Protein AF-A0A0F2L6Q3-F1 (afdb_monomer_lite)

Foldseek 3Di:
DAAWADDPPAPGDQKDAAQLADDIDGHQPQQDDPPVSSVQLVLLRVLLRVLRNLRDAADPPLQASSHDDRDNVSSVSHHSHHDPVSVVVSCVSVVVVVD

Sequence (99 aa):
IDDDGYVKGFNFVFGIANIGGSLALVFTERLRDSEKLYIERILKEVLHELGHTFGLDHCNDPKCVMHFSNTILDTDRKGPAFCPKCMTKLKNLTSHVHG

pLDDT: mean 94.35, std 10.08, range [38.97, 98.81]

Secondary structure (DSSP, 8-state):
--S-B--TTSS-BSEEE-TTSS-EEE--GGG-SSHHHHHHHHHHHHHHHHHHHTTPPP-S-TTSTTS--SSHHHHHHS-SSPPHHHHHHHHHHHTTTT-

Structure (mmCIF, N/CA/C/O backbone):
data_AF-A0A0F2L6Q3-F1
#
_entry.id   AF-A0A0F2L6Q3-F1
#
loop_
_atom_site.group_PDB
_atom_site.id
_atom_site.type_symbol
_atom_site.label_atom_id
_atom_site.label_alt_id
_atom_site.label_comp_id
_atom_site.label_asym_id
_atom_site.label_entity_id
_atom_site.label_seq_id
_atom_site.pdbx_PDB_ins_code
_atom_site.Cartn_x
_atom_site.Cartn_y
_atom_site.Cartn_z
_atom_site.occupancy
_atom_site.B_iso_or_equiv
_atom_site.auth_seq_id
_atom_site.auth_comp_id
_atom_site.auth_asym_id
_atom_site.auth_atom_id
_atom_site.pdbx_PDB_model_num
ATOM 1 N N . ILE A 1 1 ? 5.200 -13.088 0.802 1.00 93.94 1 ILE A N 1
ATOM 2 C CA . ILE A 1 1 ? 5.247 -14.280 -0.066 1.00 93.94 1 ILE A CA 1
ATOM 3 C C . ILE A 1 1 ? 6.056 -13.885 -1.279 1.00 93.94 1 ILE A C 1
ATOM 5 O O . ILE A 1 1 ? 5.728 -12.873 -1.887 1.00 93.94 1 ILE A O 1
ATOM 9 N N . ASP A 1 2 ? 7.120 -14.628 -1.569 1.00 95.06 2 ASP A N 1
ATOM 10 C CA . ASP A 1 2 ? 7.949 -14.381 -2.747 1.00 95.06 2 ASP A CA 1
ATOM 11 C C . ASP A 1 2 ? 7.348 -15.039 -3.991 1.00 95.06 2 ASP A C 1
ATOM 13 O O . ASP A 1 2 ? 7.822 -16.064 -4.465 1.00 95.06 2 ASP A O 1
ATOM 17 N N . ASP A 1 3 ? 6.204 -14.505 -4.404 1.00 96.25 3 ASP A N 1
ATOM 18 C CA . ASP A 1 3 ? 5.400 -14.977 -5.527 1.00 96.25 3 ASP A CA 1
ATOM 19 C C . ASP A 1 3 ? 4.471 -13.836 -5.977 1.00 96.25 3 ASP A C 1
ATOM 21 O O . ASP A 1 3 ? 4.466 -12.752 -5.375 1.00 96.25 3 ASP A O 1
ATOM 25 N N . ASP A 1 4 ? 3.681 -14.084 -7.015 1.00 95.19 4 ASP A N 1
ATOM 26 C CA . ASP A 1 4 ? 2.677 -13.179 -7.558 1.00 95.19 4 ASP A CA 1
ATOM 27 C C . ASP A 1 4 ? 1.268 -13.482 -7.015 1.00 95.19 4 ASP A C 1
ATOM 29 O O . ASP A 1 4 ? 0.894 -14.630 -6.770 1.00 95.19 4 ASP A O 1
ATOM 33 N N . GLY A 1 5 ? 0.469 -12.434 -6.814 1.00 93.50 5 GLY A N 1
ATOM 34 C CA . GLY A 1 5 ? -0.859 -12.516 -6.206 1.00 93.50 5 GLY A CA 1
ATOM 35 C C . GLY A 1 5 ?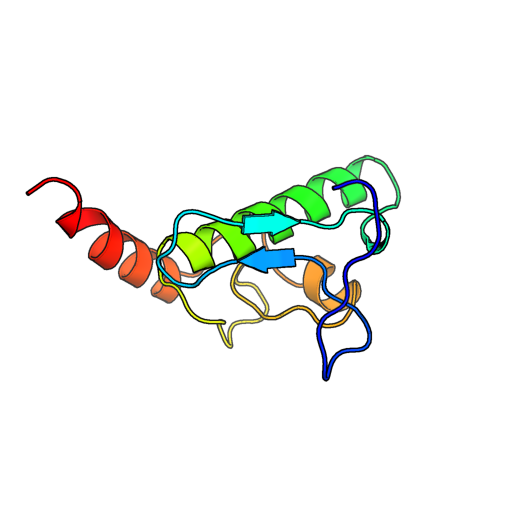 -1.968 -12.188 -7.199 1.00 93.50 5 GLY A C 1
ATOM 36 O O . GLY A 1 5 ? -1.881 -11.201 -7.926 1.00 93.50 5 GLY A O 1
ATOM 37 N N . TYR A 1 6 ? -3.057 -12.963 -7.190 1.00 93.12 6 TYR A N 1
ATOM 38 C CA . TYR A 1 6 ? -4.205 -12.746 -8.078 1.00 93.12 6 TYR A CA 1
ATOM 39 C C . TYR A 1 6 ? -5.539 -12.886 -7.344 1.00 93.12 6 TYR A C 1
ATOM 41 O O . TYR A 1 6 ? -5.751 -13.821 -6.573 1.00 93.12 6 TYR A O 1
ATOM 49 N N . VAL A 1 7 ? -6.475 -11.983 -7.650 1.00 90.06 7 VAL A N 1
ATOM 50 C CA . VAL A 1 7 ? -7.866 -12.025 -7.180 1.00 90.06 7 VAL A CA 1
ATOM 51 C C . VAL A 1 7 ? -8.793 -11.755 -8.364 1.00 90.06 7 VAL A C 1
ATOM 53 O O . VAL A 1 7 ? -8.490 -10.937 -9.234 1.00 90.06 7 VAL A O 1
ATOM 56 N N . LYS A 1 8 ? -9.938 -12.446 -8.418 1.00 91.38 8 LYS A N 1
ATOM 57 C CA . LYS A 1 8 ? -10.924 -12.290 -9.498 1.00 91.38 8 LYS A CA 1
ATOM 58 C C . LYS A 1 8 ? -11.323 -10.817 -9.658 1.00 91.38 8 LYS A C 1
ATOM 60 O O . LYS A 1 8 ? -11.798 -10.203 -8.710 1.00 91.38 8 LYS A O 1
ATOM 65 N N . GLY A 1 9 ? -11.192 -10.290 -10.876 1.00 87.69 9 GLY A N 1
ATOM 66 C CA . GLY A 1 9 ? -11.522 -8.897 -11.206 1.00 87.69 9 GLY A CA 1
ATOM 67 C C . GLY A 1 9 ? -10.321 -7.948 -11.258 1.00 87.69 9 GLY A C 1
ATOM 68 O O . GLY A 1 9 ? -10.495 -6.807 -11.675 1.00 87.69 9 GLY A O 1
ATOM 69 N N . PHE A 1 10 ? -9.120 -8.419 -10.911 1.00 86.69 10 PHE A N 1
ATOM 70 C CA . PHE A 1 10 ? -7.874 -7.660 -11.011 1.00 86.69 10 PHE A CA 1
ATOM 71 C C . PHE A 1 10 ? -6.838 -8.403 -11.853 1.00 86.69 10 PHE A C 1
ATOM 73 O O . PHE A 1 10 ? -6.880 -9.627 -11.980 1.00 86.69 10 PHE A O 1
ATOM 80 N N . ASN A 1 11 ? -5.893 -7.647 -12.413 1.00 86.75 11 ASN A N 1
ATOM 81 C CA . ASN A 1 11 ? -4.775 -8.219 -13.162 1.00 86.75 11 ASN A CA 1
ATOM 82 C C . ASN A 1 11 ? -3.724 -8.839 -12.235 1.00 86.75 11 ASN A C 1
ATOM 84 O O . ASN A 1 11 ? -3.064 -9.780 -12.645 1.00 86.75 11 ASN A O 1
ATOM 88 N N . PHE A 1 12 ? -3.557 -8.299 -11.027 1.00 93.06 12 PHE A N 1
ATOM 89 C CA . PHE A 1 12 ? -2.724 -8.811 -9.935 1.00 93.06 12 PHE A CA 1
ATOM 90 C C . PHE A 1 12 ? -3.092 -8.052 -8.650 1.00 93.06 12 PHE A C 1
ATOM 92 O O . PHE A 1 12 ? -3.838 -7.071 -8.704 1.00 93.06 12 PHE A O 1
ATOM 99 N N . VAL A 1 13 ? -2.548 -8.474 -7.511 1.00 95.62 13 VAL A N 1
ATOM 100 C CA . VAL A 1 13 ? -2.589 -7.726 -6.249 1.00 95.62 13 VAL A CA 1
ATOM 101 C C . VAL A 1 13 ? -1.213 -7.721 -5.587 1.00 95.62 13 VAL A C 1
ATOM 103 O O . VAL A 1 13 ? -0.490 -8.713 -5.641 1.00 95.62 13 VAL A O 1
ATOM 106 N N . PHE A 1 14 ? -0.849 -6.610 -4.946 1.00 97.12 14 PHE A N 1
ATOM 107 C CA . PHE A 1 14 ? 0.365 -6.544 -4.124 1.00 97.12 14 PHE A CA 1
ATOM 108 C C . PHE A 1 14 ? 0.167 -7.162 -2.739 1.00 97.12 14 PHE A C 1
ATOM 110 O O . PHE A 1 14 ? 1.120 -7.635 -2.123 1.00 97.12 14 PHE A O 1
ATOM 117 N N . GLY A 1 15 ? -1.074 -7.212 -2.268 1.00 96.88 15 GLY A N 1
ATOM 118 C CA . GLY A 1 15 ? -1.436 -7.822 -1.007 1.00 96.88 15 GLY A CA 1
ATOM 119 C C . GLY A 1 15 ? -2.928 -8.102 -0.917 1.00 96.88 15 GLY A C 1
ATOM 120 O O . GLY A 1 15 ? -3.708 -7.772 -1.813 1.00 96.88 15 GLY A O 1
ATOM 121 N N . ILE A 1 16 ? -3.299 -8.814 0.139 1.00 97.00 16 ILE A N 1
ATOM 122 C CA . ILE A 1 16 ? -4.686 -9.034 0.524 1.00 97.00 16 ILE A CA 1
ATOM 123 C C . ILE A 1 16 ? -4.767 -9.160 2.038 1.00 97.00 16 ILE A C 1
ATOM 125 O O . ILE A 1 16 ? -3.970 -9.869 2.659 1.00 97.00 16 ILE A O 1
ATOM 129 N N . ALA A 1 17 ? -5.784 -8.544 2.621 1.00 97.38 17 ALA A N 1
ATOM 130 C CA . ALA A 1 17 ? -6.097 -8.669 4.028 1.00 97.38 17 ALA A CA 1
ATOM 131 C C . ALA A 1 17 ? -7.596 -8.851 4.241 1.00 97.38 17 ALA A C 1
ATOM 133 O O . ALA A 1 17 ? -8.435 -8.348 3.491 1.00 97.38 17 ALA A O 1
ATOM 134 N N . ASN A 1 18 ? -7.931 -9.545 5.324 1.00 96.00 18 ASN A N 1
ATOM 135 C CA . ASN A 1 18 ? -9.289 -9.529 5.842 1.00 96.00 18 ASN A CA 1
ATOM 136 C C . ASN A 1 18 ? -9.488 -8.228 6.623 1.00 96.00 18 ASN A C 1
ATOM 138 O O . ASN A 1 18 ? -8.802 -8.005 7.623 1.00 96.00 18 ASN A O 1
ATOM 142 N N . ILE A 1 19 ? -10.432 -7.387 6.194 1.00 95.06 19 ILE A N 1
ATOM 143 C CA . ILE A 1 19 ? -10.722 -6.120 6.877 1.00 95.06 19 ILE A CA 1
ATOM 144 C C . ILE A 1 19 ? -11.203 -6.406 8.305 1.00 95.06 19 ILE A C 1
ATOM 146 O O . ILE A 1 19 ? -12.183 -7.123 8.500 1.00 95.06 19 ILE A O 1
ATOM 150 N N . GLY A 1 20 ? -10.497 -5.864 9.302 1.00 93.81 20 GLY A N 1
ATOM 151 C CA . GLY A 1 20 ? -10.760 -6.122 10.724 1.00 93.81 20 GLY A CA 1
ATOM 152 C C . GLY A 1 20 ? -10.399 -7.540 11.196 1.00 93.81 20 GLY A C 1
ATOM 153 O O . GLY A 1 20 ? -10.760 -7.925 12.307 1.00 93.81 20 GLY A O 1
ATOM 154 N N . GLY A 1 21 ? -9.749 -8.344 10.349 1.00 94.19 21 GLY A N 1
ATOM 155 C CA . GLY A 1 21 ? -9.328 -9.711 10.650 1.00 94.19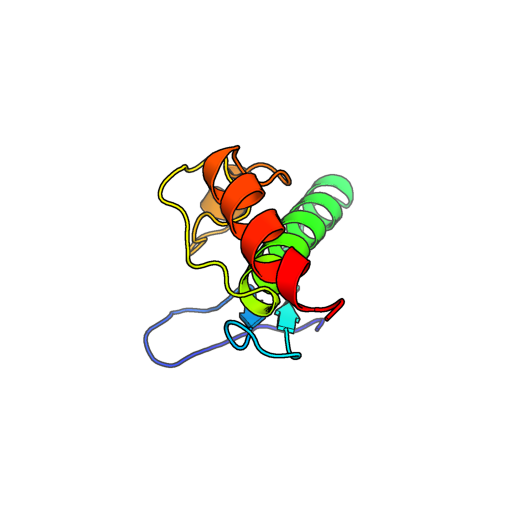 21 GLY A CA 1
ATOM 156 C C . GLY A 1 21 ? -7.868 -9.806 11.098 1.00 94.19 21 GLY A C 1
ATOM 157 O O . GLY A 1 21 ? -7.177 -8.811 11.254 1.00 94.19 21 GLY A O 1
ATOM 158 N N . SER A 1 22 ? -7.367 -11.029 11.277 1.00 93.19 22 SER A N 1
ATOM 159 C CA . SER A 1 22 ? -5.989 -11.295 11.731 1.00 93.19 22 SER A CA 1
ATOM 160 C C . SER A 1 22 ? -5.023 -11.719 10.618 1.00 93.19 22 SER A C 1
ATOM 162 O O . SER A 1 22 ? -3.862 -12.015 10.897 1.00 93.19 22 SER A O 1
ATOM 164 N N . LEU A 1 23 ? -5.490 -11.778 9.367 1.00 96.50 23 LEU A N 1
ATOM 165 C CA . LEU A 1 23 ? -4.717 -12.279 8.234 1.00 96.50 23 LEU A CA 1
ATOM 166 C C . LEU A 1 23 ? -4.475 -11.176 7.205 1.00 96.50 23 LEU A C 1
ATOM 168 O O . LEU A 1 23 ? -5.425 -10.560 6.720 1.00 96.50 23 LEU A O 1
ATOM 172 N N . ALA A 1 24 ? -3.205 -11.016 6.847 1.00 97.62 24 ALA A N 1
ATOM 173 C CA . ALA A 1 24 ? -2.715 -10.209 5.741 1.00 97.62 24 ALA A CA 1
ATOM 174 C C . ALA A 1 24 ? -1.598 -10.968 5.014 1.00 97.62 24 ALA A C 1
ATOM 176 O O . ALA A 1 24 ? -0.777 -11.630 5.652 1.00 97.62 24 ALA A O 1
ATOM 177 N N . LEU 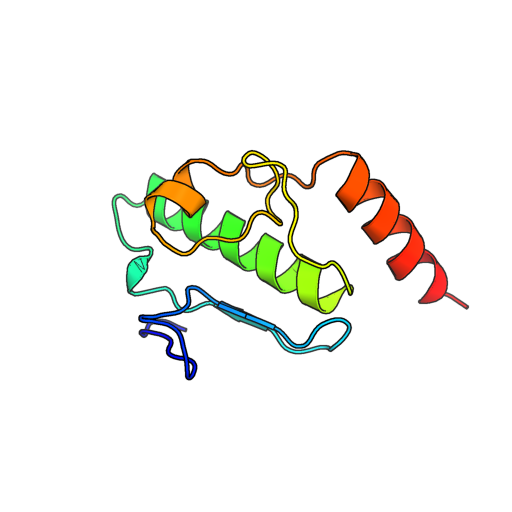A 1 25 ? -1.553 -10.851 3.690 1.00 97.75 25 LEU A N 1
ATOM 178 C CA . LEU A 1 25 ? -0.500 -11.378 2.829 1.00 97.75 25 LEU A CA 1
ATOM 179 C C . LEU A 1 25 ? 0.015 -10.257 1.930 1.00 97.75 25 LEU A C 1
ATOM 181 O O . LEU A 1 25 ? -0.774 -9.482 1.405 1.00 97.75 25 LEU A O 1
ATOM 185 N N . VAL A 1 26 ? 1.328 -10.219 1.714 1.00 98.19 26 VAL A N 1
ATOM 186 C CA . VAL A 1 26 ? 1.982 -9.340 0.731 1.00 98.19 26 VAL A CA 1
ATOM 187 C C . VAL A 1 26 ? 2.752 -10.214 -0.253 1.00 98.19 26 VAL A C 1
ATOM 189 O O . VAL A 1 26 ? 3.517 -11.086 0.170 1.00 98.19 26 VAL A O 1
ATOM 192 N N . PHE A 1 27 ? 2.543 -9.991 -1.545 1.00 98.12 27 PHE A N 1
ATOM 193 C CA . PHE A 1 27 ? 3.177 -10.678 -2.670 1.00 98.12 27 PHE A CA 1
ATOM 194 C C . PHE A 1 27 ? 4.292 -9.792 -3.224 1.00 98.12 27 PHE A C 1
ATOM 196 O O . PHE A 1 27 ? 4.058 -8.646 -3.607 1.00 98.12 27 PHE A O 1
ATOM 203 N N . THR A 1 28 ? 5.530 -10.281 -3.204 1.00 97.94 28 THR A N 1
ATOM 204 C CA . THR A 1 28 ? 6.703 -9.422 -3.416 1.00 97.94 28 THR A CA 1
ATOM 205 C C . THR A 1 28 ? 7.250 -9.444 -4.834 1.00 97.94 28 THR A C 1
ATOM 207 O O . THR A 1 28 ? 8.062 -8.577 -5.156 1.00 97.94 28 THR A O 1
ATOM 210 N N . GLU A 1 29 ? 6.798 -10.361 -5.695 1.00 97.00 29 GLU A N 1
ATOM 211 C CA . GLU A 1 29 ? 7.373 -10.539 -7.034 1.00 97.00 29 GLU A CA 1
ATOM 212 C C . GLU A 1 29 ? 7.330 -9.244 -7.859 1.00 97.00 29 GLU A C 1
ATOM 214 O O . GLU A 1 29 ? 8.331 -8.812 -8.430 1.00 97.00 29 GLU A O 1
ATOM 219 N N . ARG A 1 30 ? 6.197 -8.536 -7.818 1.00 96.94 30 ARG A N 1
ATOM 220 C CA . ARG A 1 30 ? 5.997 -7.276 -8.553 1.00 96.94 30 ARG A CA 1
ATOM 221 C C . ARG A 1 30 ? 6.561 -6.035 -7.858 1.00 96.94 30 ARG A C 1
ATOM 223 O O . ARG A 1 30 ? 6.459 -4.942 -8.409 1.00 96.94 30 ARG A O 1
ATOM 230 N N . LEU A 1 31 ? 7.134 -6.176 -6.660 1.00 97.62 31 LEU A N 1
ATOM 231 C CA . LEU A 1 31 ? 7.739 -5.066 -5.912 1.00 97.62 31 LEU A CA 1
ATOM 232 C C . LEU A 1 31 ? 9.245 -4.927 -6.185 1.00 97.62 31 LEU A C 1
ATOM 234 O O . LEU A 1 31 ? 9.828 -3.894 -5.843 1.00 97.62 31 LEU A O 1
ATOM 238 N N . ARG A 1 32 ? 9.870 -5.954 -6.778 1.00 96.56 32 ARG A N 1
ATOM 239 C CA . ARG A 1 32 ? 11.320 -6.059 -6.992 1.00 96.56 32 ARG A CA 1
ATOM 240 C C . ARG A 1 32 ? 11.880 -4.908 -7.827 1.00 96.56 32 ARG A C 1
ATOM 242 O O . ARG A 1 32 ? 11.332 -4.540 -8.861 1.00 96.56 32 ARG A O 1
ATOM 249 N N . ASP A 1 33 ? 13.000 -4.364 -7.362 1.00 96.00 33 ASP A N 1
ATOM 250 C CA . ASP A 1 33 ? 13.745 -3.257 -7.972 1.00 96.00 33 ASP A CA 1
ATOM 251 C C . ASP A 1 33 ? 15.133 -3.180 -7.309 1.00 96.00 33 ASP A C 1
ATOM 253 O O . ASP A 1 33 ? 15.573 -4.140 -6.672 1.00 96.00 33 ASP A O 1
ATOM 257 N N . SER A 1 34 ? 15.809 -2.032 -7.388 1.00 97.44 34 SER A N 1
ATOM 258 C CA . SER A 1 34 ? 16.912 -1.695 -6.490 1.00 97.44 34 SER A CA 1
ATOM 259 C C . SER A 1 34 ? 16.549 -1.987 -5.031 1.00 97.44 34 SER A C 1
ATOM 261 O O . SER A 1 34 ? 15.416 -1.764 -4.601 1.00 97.44 34 SER A O 1
ATOM 263 N N . GLU A 1 35 ? 17.528 -2.446 -4.249 1.00 97.69 35 GLU A N 1
ATOM 264 C CA . GLU A 1 35 ? 17.338 -2.856 -2.850 1.00 97.69 35 GLU A CA 1
ATOM 265 C C . GLU A 1 35 ? 16.579 -1.805 -2.026 1.00 97.69 35 GLU A C 1
ATOM 267 O O . GLU A 1 35 ? 15.639 -2.126 -1.301 1.00 97.69 35 GLU A O 1
ATOM 272 N N . LYS A 1 36 ? 16.921 -0.525 -2.215 1.00 97.88 36 LYS A N 1
ATOM 273 C CA . LYS A 1 36 ? 16.257 0.596 -1.546 1.00 97.88 36 LYS A CA 1
ATOM 274 C C . LYS A 1 36 ? 14.764 0.675 -1.880 1.00 97.88 36 LYS A C 1
ATOM 276 O O . LYS A 1 36 ? 13.949 0.777 -0.965 1.00 97.88 36 LYS A O 1
ATOM 281 N N . LEU A 1 37 ? 14.409 0.651 -3.167 1.00 97.88 37 LEU A N 1
ATOM 282 C CA . LEU A 1 37 ? 13.009 0.735 -3.594 1.00 97.88 37 LEU A CA 1
ATOM 283 C C . LEU A 1 37 ? 12.236 -0.523 -3.208 1.00 97.88 37 LEU A C 1
ATOM 285 O O . LEU A 1 37 ? 11.088 -0.420 -2.789 1.00 97.88 37 LEU A O 1
ATOM 289 N N . TYR A 1 38 ? 12.866 -1.693 -3.284 1.00 98.31 38 TYR A N 1
ATOM 290 C CA . TYR A 1 38 ? 12.240 -2.949 -2.893 1.00 98.31 38 TYR A CA 1
ATOM 291 C C . TYR A 1 38 ? 11.832 -2.944 -1.413 1.00 98.31 38 TYR A C 1
ATOM 293 O O . TYR A 1 38 ? 10.680 -3.233 -1.087 1.00 98.31 38 TYR A O 1
ATOM 301 N N . ILE A 1 39 ? 12.735 -2.522 -0.521 1.00 98.44 39 ILE A N 1
ATOM 302 C CA . ILE A 1 39 ? 12.451 -2.391 0.916 1.00 98.44 39 ILE A CA 1
ATOM 303 C C . ILE A 1 39 ? 11.350 -1.354 1.165 1.00 98.44 39 ILE A C 1
ATOM 305 O O . ILE A 1 39 ? 10.430 -1.601 1.946 1.00 98.44 39 ILE A O 1
ATOM 309 N N . GLU A 1 40 ? 11.418 -0.202 0.494 1.00 98.50 40 GLU A N 1
ATOM 310 C CA . GLU A 1 40 ? 10.416 0.856 0.636 1.00 98.50 40 GLU A CA 1
ATOM 311 C C . GLU A 1 40 ? 9.018 0.385 0.201 1.00 98.50 40 GLU A C 1
ATOM 313 O O . GLU A 1 40 ? 8.031 0.639 0.894 1.00 98.50 40 GLU A O 1
ATOM 318 N N . ARG A 1 41 ? 8.928 -0.330 -0.920 1.00 98.62 41 ARG A N 1
ATOM 319 C CA . ARG A 1 41 ? 7.674 -0.872 -1.451 1.00 98.62 41 ARG A CA 1
ATOM 320 C C . ARG A 1 41 ? 7.087 -1.938 -0.536 1.00 98.62 41 ARG A C 1
ATOM 322 O O . ARG A 1 41 ? 5.906 -1.851 -0.208 1.00 98.62 41 ARG A O 1
ATOM 329 N N . ILE A 1 42 ? 7.904 -2.880 -0.051 1.00 98.56 42 ILE A N 1
ATOM 330 C CA . ILE A 1 42 ? 7.458 -3.875 0.938 1.00 98.56 42 ILE A CA 1
ATOM 331 C C . ILE A 1 42 ? 6.907 -3.173 2.177 1.00 98.56 42 ILE A C 1
ATOM 333 O O . ILE A 1 42 ? 5.819 -3.515 2.627 1.00 98.56 42 ILE A O 1
ATOM 337 N N . LEU A 1 43 ? 7.619 -2.178 2.715 1.00 98.69 43 LEU A N 1
ATOM 338 C CA . LEU A 1 43 ? 7.158 -1.438 3.888 1.00 98.69 43 LEU A CA 1
ATOM 339 C C . LEU A 1 43 ? 5.775 -0.814 3.656 1.00 98.69 43 LEU A C 1
ATOM 341 O O . LEU A 1 43 ? 4.899 -0.932 4.511 1.00 98.69 43 LEU A O 1
ATOM 345 N N . LYS A 1 44 ? 5.568 -0.165 2.505 1.00 98.81 44 LYS A N 1
ATOM 346 C CA . LYS A 1 44 ? 4.290 0.472 2.163 1.00 98.81 44 LYS A CA 1
ATOM 347 C C . LYS A 1 44 ? 3.150 -0.539 2.058 1.00 98.81 44 LYS A C 1
ATOM 349 O O . LYS A 1 44 ? 2.098 -0.296 2.639 1.00 98.81 44 LYS A O 1
ATOM 354 N N . GLU A 1 45 ? 3.347 -1.655 1.360 1.00 98.69 45 GLU A N 1
ATOM 355 C CA . GLU A 1 45 ? 2.300 -2.676 1.208 1.00 98.69 45 GLU A CA 1
ATOM 356 C C . GLU A 1 45 ? 2.033 -3.419 2.526 1.00 98.69 45 GLU A C 1
ATOM 358 O O . GLU A 1 45 ? 0.883 -3.624 2.892 1.00 98.69 45 GLU A O 1
ATOM 363 N N . VAL A 1 46 ? 3.061 -3.719 3.329 1.00 98.62 46 VAL A N 1
ATOM 364 C CA . VAL A 1 46 ? 2.871 -4.312 4.668 1.00 98.62 46 VAL A CA 1
ATOM 365 C C . VAL A 1 46 ? 2.048 -3.395 5.569 1.00 98.62 46 VAL A C 1
ATOM 367 O O . VAL A 1 46 ? 1.129 -3.858 6.241 1.00 98.62 46 VAL A O 1
ATOM 370 N N . LEU A 1 47 ? 2.347 -2.094 5.588 1.00 98.62 47 LEU A N 1
ATOM 371 C CA . LEU A 1 47 ? 1.586 -1.129 6.383 1.00 98.62 47 LEU A CA 1
ATOM 372 C C . LEU A 1 47 ? 0.159 -0.927 5.853 1.00 98.62 47 LEU A C 1
ATOM 374 O O . LEU A 1 47 ? -0.749 -0.708 6.654 1.00 98.62 47 LEU A O 1
ATOM 378 N N . HIS A 1 48 ? -0.041 -1.015 4.535 1.00 98.75 48 HIS A N 1
ATOM 379 C CA . HIS A 1 48 ? -1.358 -0.972 3.898 1.00 98.75 48 HIS A CA 1
ATOM 380 C C . HIS A 1 48 ? -2.231 -2.149 4.347 1.00 98.75 48 HIS A C 1
ATOM 382 O O . HIS A 1 48 ? -3.307 -1.947 4.911 1.00 98.75 48 HIS A O 1
ATOM 388 N N . GLU A 1 49 ? -1.730 -3.375 4.192 1.00 98.50 49 GLU A N 1
ATOM 389 C CA . GLU A 1 49 ? -2.467 -4.581 4.570 1.00 98.50 49 GLU A CA 1
ATOM 390 C C . GLU A 1 49 ? -2.680 -4.675 6.085 1.00 98.50 49 GLU A C 1
ATOM 392 O O . GLU A 1 49 ? -3.750 -5.065 6.547 1.00 98.50 49 GLU A O 1
ATOM 397 N N . LEU A 1 50 ? -1.706 -4.237 6.888 1.00 97.94 50 LEU A N 1
ATOM 398 C CA . LEU A 1 50 ? -1.878 -4.113 8.336 1.00 97.94 50 LEU A CA 1
ATOM 399 C C . LEU A 1 50 ? -2.950 -3.067 8.696 1.00 97.94 50 LEU A C 1
ATOM 401 O O . LEU A 1 50 ? -3.713 -3.241 9.640 1.00 97.94 50 LEU A O 1
ATOM 405 N N . GLY A 1 51 ? -3.051 -1.971 7.943 1.00 98.12 51 GLY A N 1
ATOM 406 C CA . GLY A 1 51 ? -4.147 -1.021 8.110 1.00 98.12 51 GLY A CA 1
ATOM 407 C C . GLY A 1 51 ? -5.512 -1.671 7.870 1.00 98.12 51 GLY A C 1
ATOM 408 O O . GLY A 1 51 ? -6.442 -1.448 8.650 1.00 98.12 51 GLY A O 1
ATOM 409 N N . HIS A 1 52 ? -5.622 -2.523 6.849 1.00 98.31 52 HIS A N 1
ATOM 410 C CA . HIS A 1 52 ? -6.825 -3.315 6.603 1.00 98.31 52 HIS A CA 1
ATOM 411 C C . HIS A 1 52 ? -7.139 -4.281 7.748 1.00 98.31 52 HIS A C 1
ATOM 413 O O . HIS A 1 52 ? -8.291 -4.322 8.182 1.00 98.31 52 HIS A O 1
ATOM 419 N N . THR A 1 53 ? -6.159 -4.998 8.309 1.00 97.50 53 THR A N 1
ATOM 420 C CA . THR A 1 53 ? -6.414 -5.894 9.458 1.00 97.50 53 THR A CA 1
ATOM 421 C C . THR A 1 53 ? -6.91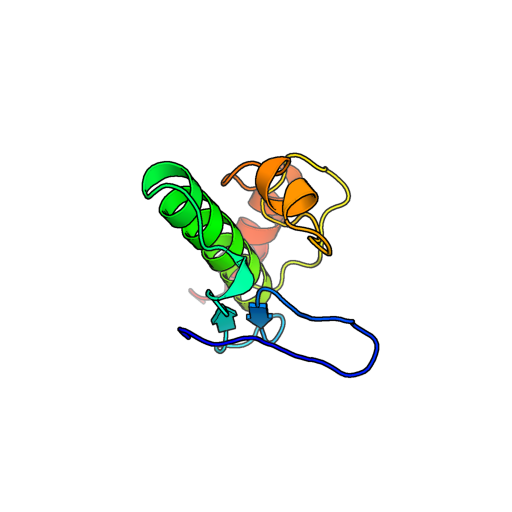3 -5.142 10.692 1.00 97.50 53 THR A C 1
ATOM 423 O O . THR A 1 53 ? -7.728 -5.669 11.443 1.00 97.50 53 THR A O 1
ATOM 426 N N . PHE A 1 54 ? -6.539 -3.871 10.863 1.00 96.38 54 PHE A N 1
ATOM 427 C CA . PHE A 1 54 ? -7.116 -3.000 11.894 1.00 96.38 54 PHE A CA 1
ATOM 428 C C . PHE A 1 54 ? -8.500 -2.423 11.554 1.00 96.38 54 PHE A C 1
ATOM 430 O O . PHE A 1 54 ? -9.093 -1.746 12.391 1.00 96.38 54 PHE A O 1
ATOM 437 N N . GLY A 1 55 ? -9.033 -2.677 10.357 1.00 96.75 55 GLY A N 1
ATOM 438 C CA . GLY A 1 55 ? -10.367 -2.246 9.932 1.00 96.75 55 GLY A CA 1
ATOM 439 C C . GLY A 1 55 ? -10.398 -0.943 9.130 1.00 96.75 55 GLY A C 1
ATOM 440 O O . GLY A 1 55 ? -11.457 -0.331 9.005 1.00 96.75 55 GLY A O 1
ATOM 441 N N . LEU A 1 56 ? -9.262 -0.475 8.606 1.00 98.06 56 LEU A N 1
ATOM 442 C CA . LEU A 1 56 ? -9.248 0.677 7.704 1.00 98.06 56 LEU A CA 1
ATOM 443 C C . LEU A 1 56 ? -9.656 0.271 6.284 1.00 98.06 56 LEU A C 1
ATOM 445 O O . LEU A 1 56 ? -9.156 -0.713 5.751 1.00 98.06 56 LEU A O 1
ATOM 449 N N . ASP A 1 57 ? -10.489 1.085 5.641 1.00 97.94 57 ASP A N 1
ATOM 450 C CA . ASP A 1 57 ? -10.709 1.041 4.192 1.00 97.94 57 ASP A CA 1
ATOM 451 C C . ASP A 1 57 ? -9.635 1.835 3.431 1.00 97.94 57 ASP A C 1
ATOM 453 O O . ASP A 1 57 ? -8.856 2.602 4.013 1.00 97.94 57 ASP A O 1
ATOM 457 N N . HIS A 1 58 ? -9.654 1.720 2.101 1.00 98.25 58 HIS A N 1
ATOM 458 C CA . HIS A 1 58 ? -8.831 2.543 1.221 1.00 98.25 58 HIS A CA 1
ATOM 459 C C . HIS A 1 58 ? -9.025 4.052 1.450 1.00 98.25 58 HIS A C 1
ATOM 461 O O . HIS A 1 58 ? -10.100 4.547 1.803 1.00 98.25 58 HIS A O 1
ATOM 467 N N . CYS A 1 59 ? -7.963 4.810 1.181 1.00 98.50 59 CYS A N 1
ATOM 468 C CA . CYS A 1 59 ? -7.925 6.259 1.304 1.00 98.50 59 CYS A CA 1
ATOM 469 C C . CYS A 1 59 ? -7.803 6.945 -0.065 1.00 98.50 59 CYS A C 1
ATOM 471 O O . CYS A 1 59 ? -6.976 6.577 -0.898 1.00 98.50 59 CYS A O 1
ATOM 473 N N . ASN A 1 60 ? -8.571 8.019 -0.265 1.00 98.00 60 ASN A N 1
ATOM 474 C CA . ASN A 1 60 ? -8.493 8.845 -1.476 1.00 98.00 60 ASN A CA 1
ATOM 475 C C . ASN A 1 60 ? -7.267 9.775 -1.505 1.00 98.00 60 ASN A C 1
ATOM 477 O O . ASN A 1 60 ? -7.016 10.410 -2.524 1.00 98.00 60 ASN A O 1
ATOM 481 N N . ASP A 1 61 ? -6.531 9.903 -0.396 1.00 98.31 61 ASP A N 1
ATOM 482 C CA . ASP A 1 61 ? -5.293 10.682 -0.354 1.00 98.31 61 ASP A CA 1
ATOM 483 C C . ASP A 1 61 ? -4.152 9.866 -0.985 1.00 98.31 61 ASP A C 1
ATOM 485 O O . ASP A 1 61 ? -3.734 8.876 -0.381 1.00 98.31 61 ASP A O 1
ATOM 489 N N . PRO A 1 62 ? -3.611 10.275 -2.150 1.00 97.75 62 PRO A N 1
ATOM 490 C CA . PRO A 1 62 ? -2.592 9.512 -2.865 1.00 97.75 62 PRO A CA 1
ATOM 491 C C . PRO A 1 62 ? -1.247 9.450 -2.135 1.00 97.75 62 PRO A C 1
ATOM 493 O O . PRO A 1 62 ? -0.374 8.700 -2.554 1.00 97.75 62 PRO A O 1
ATOM 496 N N . LYS A 1 63 ? -1.047 10.243 -1.073 1.00 98.25 63 LYS A N 1
ATOM 497 C CA . LYS A 1 63 ? 0.159 10.195 -0.234 1.00 98.25 63 LYS A CA 1
ATOM 498 C C . LYS A 1 63 ? -0.012 9.313 1.003 1.00 98.25 63 LYS A C 1
ATOM 500 O O . LYS A 1 63 ? 0.976 9.047 1.683 1.00 98.25 63 LYS A O 1
ATOM 505 N N . CYS A 1 64 ? -1.230 8.871 1.309 1.00 98.75 64 CYS A N 1
ATOM 506 C CA . CYS A 1 64 ? -1.507 7.998 2.443 1.00 98.75 64 CYS A CA 1
ATOM 507 C C . CYS A 1 64 ? -1.115 6.554 2.125 1.00 98.75 64 CYS A C 1
ATOM 509 O O . CYS A 1 64 ? -1.428 6.061 1.045 1.00 98.75 64 CYS A O 1
ATOM 511 N N . VAL A 1 65 ? -0.546 5.835 3.094 1.00 98.75 65 VAL A N 1
ATOM 512 C CA . VAL A 1 65 ? -0.225 4.407 2.932 1.00 98.75 65 VAL A CA 1
ATOM 513 C C . VAL A 1 65 ? -1.454 3.547 2.607 1.00 98.75 65 VAL A C 1
ATOM 515 O O . VAL A 1 65 ? -1.337 2.566 1.884 1.00 98.75 65 VAL A O 1
ATOM 518 N N . MET A 1 66 ? -2.650 3.970 3.039 1.00 98.62 66 MET A N 1
ATOM 519 C CA . MET A 1 66 ? -3.934 3.325 2.715 1.00 98.62 66 MET A CA 1
ATOM 520 C C . MET A 1 66 ? -4.468 3.663 1.313 1.00 98.62 66 MET A C 1
ATOM 522 O O . MET A 1 66 ? -5.597 3.299 0.989 1.00 98.62 66 MET A O 1
ATOM 526 N N . HIS A 1 67 ? -3.727 4.390 0.474 1.00 98.50 67 HIS A N 1
ATOM 527 C CA . HIS A 1 67 ? -4.119 4.576 -0.920 1.00 98.50 67 HIS A CA 1
ATOM 528 C C . HIS A 1 67 ? -4.070 3.244 -1.670 1.00 98.50 67 HIS A C 1
ATOM 530 O O . HIS A 1 67 ? -3.088 2.509 -1.561 1.00 98.50 67 HIS A O 1
ATOM 536 N N . PHE A 1 68 ? -5.131 2.946 -2.420 1.00 97.56 68 PHE A N 1
ATOM 537 C CA . PHE A 1 68 ? -5.200 1.746 -3.247 1.00 97.56 68 PHE A CA 1
ATOM 538 C C . PHE A 1 68 ? -4.161 1.815 -4.370 1.00 97.56 68 PHE A C 1
ATOM 540 O O . PHE A 1 68 ? -4.073 2.822 -5.072 1.00 97.56 68 PHE A O 1
ATOM 547 N N . SER A 1 69 ? -3.395 0.740 -4.547 1.00 96.00 69 SER A N 1
ATOM 548 C CA . SER A 1 69 ? -2.340 0.652 -5.556 1.00 96.00 69 SER A CA 1
ATOM 549 C C . SER A 1 69 ? -2.668 -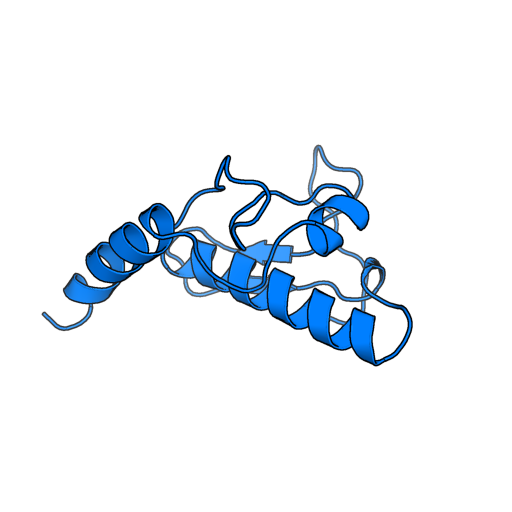0.447 -6.560 1.00 96.00 69 SER A C 1
ATOM 551 O O . SER A 1 69 ? -2.651 -1.624 -6.218 1.00 96.00 69 SER A O 1
ATOM 553 N N . ASN A 1 70 ? -2.955 -0.061 -7.806 1.00 93.06 70 ASN A N 1
ATOM 554 C CA . ASN A 1 70 ? -3.200 -1.004 -8.909 1.00 93.06 70 ASN A CA 1
ATOM 555 C C 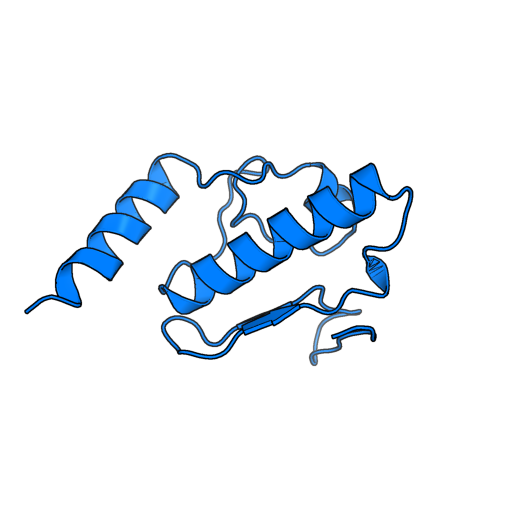. ASN A 1 70 ? -2.019 -1.061 -9.891 1.00 93.06 70 ASN A C 1
ATOM 557 O O . ASN A 1 70 ? -1.996 -1.851 -10.832 1.00 93.06 70 ASN A O 1
ATOM 561 N N . THR A 1 71 ? -1.038 -0.182 -9.694 1.00 96.19 71 THR A N 1
ATOM 562 C CA . THR A 1 71 ? 0.218 -0.129 -10.432 1.00 96.19 71 THR A CA 1
ATOM 563 C C . THR A 1 71 ? 1.373 0.124 -9.469 1.00 96.19 71 THR A C 1
ATOM 565 O O . THR A 1 71 ? 1.184 0.678 -8.385 1.00 96.19 71 THR A O 1
ATOM 568 N N . ILE A 1 72 ? 2.593 -0.222 -9.883 1.00 97.38 72 ILE A N 1
ATOM 569 C CA . ILE A 1 72 ? 3.794 0.050 -9.081 1.00 97.38 72 ILE A CA 1
ATOM 570 C C . ILE A 1 72 ? 4.011 1.555 -8.852 1.00 97.38 72 ILE A C 1
ATOM 572 O O . ILE A 1 72 ? 4.469 1.970 -7.792 1.00 97.38 72 ILE A O 1
ATOM 576 N N . LEU A 1 73 ? 3.591 2.386 -9.813 1.00 97.62 73 LEU A N 1
ATOM 577 C CA . LEU A 1 73 ? 3.645 3.845 -9.716 1.00 97.62 73 LEU A CA 1
ATOM 578 C C . LEU A 1 73 ? 2.729 4.387 -8.611 1.00 97.62 73 LEU A C 1
ATOM 580 O O . LEU A 1 73 ? 3.059 5.401 -7.996 1.00 97.62 73 LEU A O 1
ATOM 584 N N . ASP A 1 74 ? 1.604 3.723 -8.333 1.00 97.62 74 ASP A N 1
ATOM 585 C CA . ASP A 1 74 ? 0.726 4.097 -7.220 1.00 97.62 74 ASP A CA 1
ATOM 586 C C . ASP A 1 74 ? 1.401 3.806 -5.872 1.00 97.62 74 ASP A C 1
ATOM 588 O O . ASP A 1 74 ? 1.353 4.640 -4.964 1.00 97.62 74 ASP A O 1
ATOM 592 N N . THR A 1 75 ? 2.075 2.655 -5.750 1.00 97.94 75 THR A N 1
ATOM 593 C CA . THR A 1 75 ? 2.877 2.303 -4.566 1.00 97.94 75 THR A CA 1
ATOM 594 C C . THR A 1 75 ? 4.052 3.267 -4.381 1.00 97.94 75 THR A C 1
ATOM 596 O O . THR A 1 75 ? 4.342 3.693 -3.262 1.00 97.94 75 THR A O 1
ATOM 599 N N . ASP A 1 76 ? 4.712 3.681 -5.462 1.00 98.19 76 ASP A N 1
ATOM 600 C CA . ASP A 1 76 ? 5.806 4.654 -5.396 1.00 98.19 76 ASP A CA 1
ATOM 601 C C . ASP A 1 76 ? 5.306 6.049 -4.993 1.00 98.19 76 ASP A C 1
ATOM 603 O O . ASP A 1 76 ? 5.970 6.752 -4.228 1.00 98.19 76 ASP A O 1
ATOM 607 N N . ARG A 1 77 ? 4.109 6.439 -5.452 1.00 97.94 77 ARG A N 1
ATOM 608 C CA . ARG A 1 77 ? 3.490 7.735 -5.142 1.00 97.94 77 ARG A CA 1
ATOM 609 C C . ARG A 1 77 ? 3.056 7.860 -3.680 1.00 97.94 77 ARG A C 1
ATOM 611 O O . ARG A 1 77 ? 3.170 8.958 -3.123 1.00 97.94 77 ARG A O 1
ATOM 618 N N . LYS A 1 78 ? 2.542 6.789 -3.064 1.00 97.88 78 LYS A N 1
ATOM 619 C CA . LYS A 1 78 ? 2.110 6.833 -1.659 1.00 97.88 78 LYS A CA 1
ATOM 620 C C . LYS A 1 78 ? 3.299 6.881 -0.704 1.00 97.88 78 LYS A C 1
ATOM 622 O O . LYS A 1 78 ? 4.368 6.342 -0.980 1.00 97.88 78 LYS A O 1
ATOM 627 N N . GLY A 1 79 ? 3.127 7.549 0.433 1.00 98.12 79 GLY A N 1
ATOM 628 C CA . GLY A 1 79 ? 4.090 7.513 1.530 1.00 98.12 79 GLY A CA 1
ATOM 629 C C . GLY A 1 79 ? 3.859 6.302 2.442 1.00 98.12 79 GLY A C 1
ATOM 630 O O . GLY A 1 79 ? 2.788 5.700 2.403 1.00 98.12 79 GLY A O 1
ATOM 631 N N . PRO A 1 80 ? 4.822 5.963 3.316 1.00 98.12 80 PRO A N 1
ATOM 632 C CA . PRO A 1 80 ? 4.653 4.888 4.297 1.00 98.12 80 PRO A CA 1
ATOM 633 C C . PRO A 1 80 ? 3.757 5.291 5.482 1.00 98.12 80 PRO A C 1
ATOM 635 O O . PRO A 1 80 ? 3.420 4.461 6.315 1.00 98.12 80 PRO A O 1
ATOM 638 N N . ALA A 1 81 ? 3.377 6.566 5.600 1.00 98.44 81 ALA A N 1
ATOM 639 C CA . ALA A 1 81 ? 2.601 7.064 6.728 1.00 98.44 81 ALA A CA 1
ATOM 640 C C . ALA A 1 81 ? 1.088 7.028 6.465 1.00 98.44 81 ALA A C 1
ATOM 642 O O . ALA A 1 81 ? 0.608 7.349 5.374 1.00 98.44 81 ALA A O 1
ATOM 643 N N . PHE A 1 82 ? 0.316 6.738 7.513 1.00 98.62 82 PHE A N 1
ATOM 644 C CA . PHE A 1 82 ? -1.116 7.026 7.530 1.00 98.62 82 PHE A CA 1
ATOM 645 C C . PHE A 1 82 ? -1.336 8.544 7.538 1.00 98.62 82 PHE A C 1
ATOM 647 O O . PHE A 1 82 ? -0.729 9.263 8.335 1.00 98.62 82 PHE A O 1
ATOM 654 N N . CYS A 1 83 ? -2.241 9.047 6.696 1.00 98.69 83 CYS A N 1
ATOM 655 C CA . CYS A 1 83 ? -2.663 10.445 6.775 1.00 98.69 83 CYS A CA 1
ATOM 656 C C . CYS A 1 83 ? -3.394 10.717 8.108 1.00 98.69 83 CYS A C 1
ATOM 658 O O . CYS A 1 83 ? -3.888 9.773 8.738 1.00 98.69 83 CYS A O 1
ATOM 660 N N . PRO A 1 84 ? -3.552 11.987 8.532 1.00 98.38 84 PRO A N 1
ATOM 661 C CA . PRO A 1 84 ? -4.200 12.313 9.805 1.00 98.38 84 PRO A CA 1
ATOM 662 C C . PRO A 1 84 ? -5.579 11.663 9.983 1.00 98.38 84 PRO A C 1
ATOM 664 O O . PRO A 1 84 ? -5.896 11.171 11.062 1.00 98.38 84 PRO A O 1
ATOM 667 N N . LYS A 1 85 ? -6.375 11.573 8.906 1.00 98.25 85 LYS A N 1
ATOM 668 C CA . LYS A 1 85 ? -7.701 10.934 8.934 1.00 98.25 85 LYS A CA 1
ATOM 669 C C . LYS A 1 85 ? -7.617 9.431 9.216 1.00 98.25 85 LYS A C 1
ATOM 671 O O . LYS A 1 85 ? -8.362 8.933 10.056 1.00 98.25 85 LYS A O 1
ATOM 676 N N . CYS A 1 86 ? -6.725 8.713 8.530 1.00 98.38 86 CYS A N 1
ATOM 677 C CA . CYS A 1 86 ? -6.542 7.275 8.742 1.00 98.38 86 CYS A CA 1
ATOM 678 C C . CYS A 1 86 ? -5.939 6.992 10.120 1.00 98.38 86 CYS A C 1
ATOM 680 O O . CYS A 1 86 ? -6.384 6.070 10.790 1.00 98.38 86 CYS A O 1
ATOM 682 N N . MET A 1 87 ? -5.010 7.831 10.585 1.00 97.94 87 MET A N 1
ATOM 683 C CA . MET A 1 87 ? -4.432 7.717 11.924 1.00 97.94 87 MET A CA 1
ATOM 684 C C . MET A 1 87 ? -5.489 7.893 13.026 1.00 97.94 87 MET A C 1
ATOM 686 O O . MET A 1 87 ? -5.505 7.132 13.989 1.00 97.94 87 MET A O 1
ATOM 690 N N . THR A 1 88 ? -6.406 8.857 12.892 1.00 97.38 88 THR A N 1
ATOM 691 C CA . THR A 1 88 ? -7.518 9.015 13.845 1.00 97.38 88 THR A CA 1
ATOM 692 C C . THR A 1 88 ? -8.447 7.802 13.842 1.00 97.38 88 THR A C 1
ATOM 694 O O . THR A 1 88 ? -8.796 7.311 14.912 1.00 97.38 88 THR A O 1
ATOM 697 N N . LYS A 1 89 ? -8.817 7.284 12.661 1.00 96.56 89 LYS A N 1
ATOM 698 C CA . LYS A 1 89 ? -9.624 6.056 12.559 1.00 96.56 89 LYS A CA 1
ATOM 699 C C . LYS A 1 89 ? -8.924 4.867 13.218 1.00 96.56 89 LYS A C 1
ATOM 701 O O . LYS A 1 89 ? -9.547 4.171 14.008 1.00 96.56 89 LYS A O 1
ATOM 706 N N . LEU A 1 90 ? -7.634 4.685 12.932 1.00 95.75 90 LEU A N 1
ATOM 707 C CA . LEU A 1 90 ? -6.823 3.602 13.478 1.00 95.75 90 LEU A CA 1
ATOM 708 C C . LEU A 1 90 ? -6.819 3.636 15.007 1.00 95.75 90 LEU A C 1
ATOM 710 O O . LEU A 1 90 ? -7.125 2.633 15.641 1.00 95.75 90 LEU A O 1
ATOM 714 N N . LYS A 1 91 ? -6.560 4.810 15.598 1.00 95.25 91 LYS A N 1
ATOM 715 C CA . LYS A 1 91 ? -6.614 4.993 17.054 1.00 95.25 91 LYS A CA 1
ATOM 716 C C . LYS A 1 91 ? -7.962 4.551 17.614 1.00 95.25 91 LYS A C 1
ATOM 718 O O . LYS A 1 91 ? -7.982 3.690 18.483 1.00 95.25 91 LYS A O 1
ATOM 723 N N . ASN A 1 92 ? -9.064 5.045 17.054 1.00 92.81 92 ASN A N 1
ATOM 724 C CA . ASN A 1 92 ? -10.407 4.693 17.518 1.00 92.81 92 ASN A CA 1
ATOM 725 C C . ASN A 1 92 ? -10.692 3.183 17.429 1.00 92.81 92 ASN A C 1
ATOM 727 O O . ASN A 1 92 ? -11.266 2.621 18.354 1.00 92.81 92 ASN A O 1
ATOM 731 N N . LEU A 1 93 ? -10.265 2.521 16.349 1.00 89.12 93 LEU A N 1
ATOM 732 C CA . LEU A 1 93 ? -10.458 1.079 16.155 1.00 89.12 93 LEU A CA 1
ATOM 733 C C . LEU A 1 93 ? -9.620 0.249 17.142 1.00 89.12 93 LEU A C 1
ATOM 735 O O . LEU A 1 93 ? -10.092 -0.756 17.665 1.00 89.12 93 LEU A O 1
ATOM 739 N N . THR A 1 94 ? -8.402 0.697 17.456 1.00 82.31 94 THR A N 1
ATOM 740 C CA . THR A 1 94 ? -7.503 0.002 18.399 1.00 82.31 94 THR A CA 1
ATOM 741 C C . THR A 1 94 ? -7.798 0.283 19.875 1.00 82.31 94 THR A C 1
ATOM 743 O O . THR A 1 94 ? -7.489 -0.547 20.728 1.00 82.31 94 THR A O 1
ATOM 746 N N . SER A 1 95 ? -8.435 1.410 20.206 1.00 74.00 95 SER A N 1
ATOM 747 C CA . SER A 1 95 ? -8.754 1.783 21.593 1.00 74.00 95 SER A CA 1
ATOM 748 C C . SER A 1 95 ? -9.785 0.868 22.266 1.00 74.00 95 SER A C 1
ATOM 750 O O . SER A 1 95 ? -9.896 0.894 23.488 1.00 74.00 95 SER A O 1
ATOM 752 N N . HIS A 1 96 ? -10.511 0.045 21.506 1.00 57.09 96 HIS A N 1
ATOM 753 C CA . HIS A 1 96 ? -11.505 -0.898 22.033 1.00 57.09 96 HIS A CA 1
ATOM 754 C C . HIS A 1 96 ? -10.968 -2.320 22.267 1.00 57.09 96 HIS A C 1
ATOM 756 O O . HIS A 1 96 ? -11.714 -3.175 22.728 1.00 57.09 96 HIS A O 1
ATOM 762 N N . VAL A 1 97 ? -9.684 -2.580 21.993 1.00 54.94 97 VAL A N 1
ATOM 763 C CA . VAL A 1 97 ? -9.051 -3.907 22.168 1.00 54.94 97 VAL A CA 1
ATOM 764 C C . VAL A 1 97 ? -8.458 -4.089 23.584 1.00 54.94 97 VAL A C 1
ATOM 766 O O . VAL A 1 97 ? -7.926 -5.143 23.921 1.00 54.94 97 VAL A O 1
ATOM 769 N N . HIS A 1 98 ? -8.575 -3.077 24.453 1.00 45.88 98 HIS A N 1
ATOM 770 C CA . HIS A 1 98 ? -8.134 -3.117 25.857 1.00 45.88 98 HIS A CA 1
ATOM 771 C C . HIS A 1 98 ? -9.282 -2.966 26.877 1.00 45.88 98 HIS A C 1
ATOM 773 O O . HIS A 1 98 ? -9.051 -2.479 27.983 1.00 45.88 98 HIS A O 1
ATOM 779 N N . GLY A 1 99 ? -10.505 -3.364 26.509 1.00 38.97 99 GLY A N 1
ATOM 780 C CA . GLY A 1 99 ? -11.655 -3.477 27.417 1.00 38.97 99 GLY A CA 1
ATOM 781 C C . GLY A 1 99 ? -12.009 -4.926 27.703 1.00 38.97 99 GLY A C 1
ATOM 782 O O . GLY A 1 99 ? -12.025 -5.706 26.727 1.00 38.97 99 GLY A O 1
#

Radius of gyration: 13.4 Å; chains: 1; bounding box: 29×27×41 Å